Protein AF-A0A1Q2YG85-F1 (afdb_monomer)

Secondary structure (DSSP, 8-state):
-------------------------HHHHHHHHHHHHHTSPPPP-TTTS---HHHHHHHHHHHHHHHHHHHHHHHHHHHHHHIIIIIHHHHHHHHHHHHHHHHHTT-S-SHHHHHHHHHHHHHHHHHHHHHHHT-

Sequence (135 aa):
MASSARSGIVRPSLHMRSLITVRATPAEEETILVAQRKNRPVSPHLEIYQKQLTAVLSALHRITGVGLAAGFLVVTSSYAVGLAVAGVPFAFHAWNGVRHMIWDSGHEANIKGVYKTGYAVLGLTAISALALLFA

Nearest PDB structures (foldseek):
  3sfd-assembly1_C  TM=4.659E-01  e=1.663E-05  Sus scrofa
  2fbw-assembly1_C  TM=4.627E-01  e=4.941E-05  Gallus gallus

Radius of gyration: 40.08 Å; Cα contacts (8 Å, |Δi|>4): 34; chains: 1; bounding box: 102×47×100 Å

Organism: NCBI:txid4926

Foldseek 3Di:
DDDDDDPDDPDPPPPPPPDDDDDDDPVVVVVVVVVVVVVDDDDDDPVPDDDDPVNVVVVVVVVVVVVVVVVVCVVVVVLVVCCVPPVLVVLLCVLVVVVVVCVVVVPLPDPVSVVVSVVVSVVRSVVSSVVSVVD

Solvent-accessible surface area (backbone atoms only — not comparable to full-atom values): 8226 Å² total; per-residue (Å²): 133,88,82,90,81,86,83,72,85,83,72,80,79,77,80,77,75,85,82,82,87,75,97,67,52,79,74,52,44,55,54,51,51,53,59,52,54,71,72,52,81,77,77,84,50,86,85,74,51,82,86,45,71,69,59,51,53,54,53,48,53,52,52,51,50,52,50,51,52,52,51,51,51,52,52,54,51,52,50,54,49,46,38,64,72,46,47,42,55,48,41,38,50,54,44,46,47,54,53,47,55,43,40,76,71,72,40,56,80,46,74,69,36,48,53,54,54,47,53,50,32,54,51,50,23,52,52,52,48,53,50,60,77,77,107

Mean predicted aligned error: 10.79 Å

InterPro domains:
  IPR000701 Succinate dehydrogenase/fumarate reductase type B, transmembrane subunit [PF01127] (36-131)
  IPR014314 Succinate dehydrogenase, cytochrome b556 subunit [PTHR10978] (9-132)
  IPR014314 Succinate dehydrogenase, cytochrome b556 subunit [cd03499] (40-134)
  IPR018495 Succinate dehydrogenase, cytochrome b subunit, conserved site [PS01000] (40-64)
  IPR018495 Succinate dehydrogenase, cytochrome b subunit, conserved site [PS01001] (93-106)
  IPR034804 Fumarate reductase/succinate dehydrogenase, transmembrane subunit [G3DSA:1.20.1300.10] (33-82)
  IPR034804 Fumarate reductase/succinate dehydrogenase, transmembrane subunit [G3DSA:1.20.1300.10] (83-133)
  IPR034804 Fumarate reductase/succinate dehydrogenase, transmembrane subunit [SSF81343] (36-134)

pLDDT: mean 90.19, std 12.48, range [43.91, 98.56]

Structure (mmCIF, N/CA/C/O backbone):
data_AF-A0A1Q2YG85-F1
#
_entry.id   AF-A0A1Q2YG85-F1
#
loop_
_atom_site.group_PDB
_atom_site.id
_atom_site.type_symbol
_atom_site.label_atom_id
_atom_site.label_alt_id
_atom_site.label_comp_id
_atom_site.label_asym_id
_atom_site.label_entity_id
_atom_site.label_seq_id
_atom_site.pdbx_PDB_ins_code
_atom_site.Cartn_x
_atom_site.Cartn_y
_atom_site.Cartn_z
_atom_site.occupancy
_atom_site.B_iso_or_equiv
_atom_site.auth_seq_id
_atom_site.auth_comp_id
_atom_site.auth_asym_id
_atom_site.auth_atom_id
_atom_site.pdbx_PDB_model_num
ATOM 1 N N . MET A 1 1 ? -72.935 8.055 61.280 1.00 43.91 1 MET A N 1
ATOM 2 C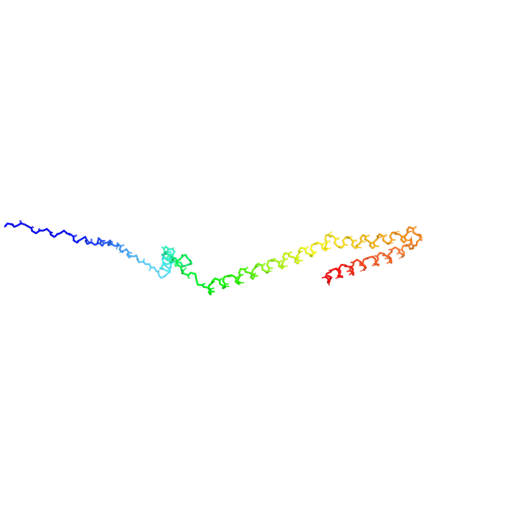 CA . MET A 1 1 ? -72.912 6.939 60.307 1.00 43.91 1 MET A CA 1
ATOM 3 C C . MET A 1 1 ? -71.795 7.256 59.317 1.00 43.91 1 MET A C 1
ATOM 5 O O . MET A 1 1 ? -71.870 8.306 58.704 1.00 43.91 1 MET A O 1
ATOM 9 N N . ALA A 1 2 ? -70.599 6.686 59.520 1.00 49.34 2 ALA A N 1
ATOM 10 C CA . ALA A 1 2 ? -70.017 5.584 58.722 1.00 49.34 2 ALA A CA 1
ATOM 11 C C . ALA A 1 2 ? -69.857 5.976 57.233 1.00 49.34 2 ALA A C 1
ATOM 13 O O . ALA A 1 2 ? -70.823 6.390 56.620 1.00 49.34 2 ALA A O 1
ATOM 14 N N . SER A 1 3 ? -68.701 5.894 56.575 1.00 51.06 3 SER A N 1
ATOM 15 C CA . SER A 1 3 ? -67.694 4.839 56.629 1.00 51.06 3 SER A CA 1
ATOM 16 C C . SER A 1 3 ? -66.371 5.313 56.008 1.00 51.06 3 SER A C 1
ATOM 18 O O . SER A 1 3 ? -66.349 6.069 55.042 1.00 51.06 3 SER A O 1
ATOM 20 N N . SER A 1 4 ? -65.279 4.823 56.587 1.00 69.06 4 SER A N 1
ATOM 21 C CA . SER A 1 4 ? -63.892 4.915 56.132 1.00 69.06 4 SER A CA 1
ATOM 22 C C . SER A 1 4 ? -63.669 4.112 54.844 1.00 69.06 4 SER A C 1
ATOM 24 O O . SER A 1 4 ? -64.018 2.935 54.791 1.00 69.06 4 SER A O 1
ATOM 26 N N . ALA A 1 5 ? -63.009 4.705 53.845 1.00 56.81 5 ALA A N 1
ATOM 27 C CA . ALA A 1 5 ? -62.472 3.982 52.692 1.00 56.81 5 ALA A CA 1
ATOM 28 C C . ALA A 1 5 ? -60.970 4.277 52.536 1.00 56.81 5 ALA A C 1
ATOM 30 O O . ALA A 1 5 ? -60.556 5.206 51.846 1.00 56.81 5 ALA A O 1
ATOM 31 N N . ARG A 1 6 ? -60.131 3.475 53.205 1.00 63.88 6 ARG A N 1
ATOM 32 C CA . ARG A 1 6 ? -58.689 3.390 52.923 1.00 63.88 6 ARG A CA 1
ATOM 33 C C . ARG A 1 6 ? -58.488 2.460 51.725 1.00 63.88 6 ARG A C 1
ATOM 35 O O . ARG A 1 6 ? -58.546 1.243 51.878 1.00 63.88 6 ARG A O 1
ATOM 42 N N . SER A 1 7 ? -58.256 3.025 50.544 1.00 57.81 7 SER A N 1
ATOM 43 C CA . SER A 1 7 ? -57.962 2.249 49.336 1.00 57.81 7 SER A CA 1
ATOM 44 C C . SER A 1 7 ? -56.485 1.838 49.290 1.00 57.81 7 SER A C 1
ATOM 46 O O . SER A 1 7 ? -55.613 2.637 48.966 1.00 57.81 7 SER A O 1
ATOM 48 N N . GLY A 1 8 ? -56.244 0.584 49.684 1.00 59.44 8 GLY A N 1
ATOM 49 C CA . GLY A 1 8 ? -55.206 -0.350 49.227 1.00 59.44 8 GLY A CA 1
ATOM 50 C C . GLY A 1 8 ? -53.825 0.174 48.824 1.00 59.44 8 GLY A C 1
ATOM 51 O O . GLY A 1 8 ? -53.587 0.493 47.664 1.00 59.44 8 GLY A O 1
ATOM 52 N N . ILE A 1 9 ? -52.860 0.071 49.741 1.00 67.62 9 ILE A N 1
ATOM 53 C CA . ILE A 1 9 ? -51.437 -0.034 49.390 1.00 67.62 9 ILE A CA 1
ATOM 54 C C . ILE A 1 9 ? -51.242 -1.380 48.676 1.00 67.62 9 ILE A C 1
ATOM 56 O O . ILE A 1 9 ? -51.311 -2.435 49.312 1.00 67.62 9 ILE A O 1
ATOM 60 N N . VAL A 1 10 ? -51.007 -1.359 47.364 1.00 64.50 10 VAL A N 1
ATOM 61 C CA . VAL A 1 10 ? -50.610 -2.552 46.603 1.00 64.50 10 VAL A CA 1
ATOM 62 C C . VAL A 1 10 ? -49.197 -2.933 47.042 1.00 64.50 10 VAL A C 1
ATOM 64 O O . VAL A 1 10 ? -48.227 -2.244 46.735 1.00 64.50 10 VAL A O 1
ATOM 67 N N . ARG A 1 11 ? -49.075 -4.012 47.819 1.00 63.66 11 ARG A N 1
ATOM 68 C CA . ARG A 1 11 ? -47.771 -4.565 48.202 1.00 63.66 11 ARG A CA 1
ATOM 69 C C . ARG A 1 11 ? -47.141 -5.229 46.973 1.00 63.66 11 ARG A C 1
ATOM 71 O O . ARG A 1 11 ? -47.840 -5.987 46.300 1.00 63.66 11 ARG A O 1
ATOM 78 N N . PRO A 1 12 ? -45.851 -5.000 46.674 1.00 63.66 12 PRO A N 1
ATOM 79 C CA . PRO A 1 12 ? -45.191 -5.726 45.601 1.00 63.66 12 PRO A CA 1
ATOM 80 C C . PRO A 1 12 ? -45.204 -7.221 45.936 1.00 63.66 12 PRO A C 1
ATOM 82 O O . PRO A 1 12 ? -44.775 -7.630 47.016 1.00 63.66 12 PRO A O 1
ATOM 85 N N . SER A 1 13 ? -45.731 -8.028 45.014 1.00 66.38 13 SER A N 1
ATOM 86 C CA . SER A 1 13 ? -45.631 -9.485 45.069 1.00 66.38 13 SER A CA 1
ATOM 87 C C . SER A 1 13 ? -44.150 -9.861 45.098 1.00 66.38 13 SER A C 1
ATOM 89 O O . SER A 1 13 ? -43.430 -9.669 44.112 1.00 66.38 13 SER A O 1
ATOM 91 N N . LEU A 1 14 ? -43.682 -10.357 46.244 1.00 66.94 14 LEU A N 1
ATOM 92 C CA . LEU A 1 14 ? -42.358 -10.948 46.368 1.00 66.94 14 LEU A CA 1
ATOM 93 C C . LEU A 1 14 ? -42.341 -12.203 45.491 1.00 66.94 14 LEU A C 1
ATOM 95 O O . LEU A 1 14 ? -42.832 -13.257 45.888 1.00 66.94 14 LEU A O 1
ATOM 99 N N . HIS A 1 15 ? -41.786 -12.087 44.285 1.00 65.75 15 HIS A N 1
ATOM 100 C CA . HIS A 1 15 ? -41.453 -13.246 43.467 1.00 65.75 15 HIS A CA 1
ATOM 101 C C . HIS A 1 15 ? -40.360 -14.027 44.197 1.00 65.75 15 HIS A C 1
ATOM 103 O O . HIS A 1 15 ? -39.170 -13.726 44.087 1.00 65.75 15 HIS A O 1
ATOM 109 N N . MET A 1 16 ? -40.777 -15.007 44.995 1.00 62.94 16 MET A N 1
ATOM 110 C CA . MET A 1 16 ? -39.881 -15.886 45.726 1.00 62.94 16 MET A CA 1
ATOM 111 C C . MET A 1 16 ? -39.217 -16.812 44.705 1.00 62.94 16 MET A C 1
ATOM 113 O O . MET A 1 16 ? -39.802 -17.796 44.254 1.00 62.94 16 MET A O 1
ATOM 117 N N . ARG A 1 17 ? -38.013 -16.446 44.253 1.00 65.56 17 ARG A N 1
ATOM 118 C CA . ARG A 1 17 ? -37.211 -17.307 43.379 1.00 65.56 17 ARG A CA 1
ATOM 119 C C . ARG A 1 17 ? -36.926 -18.603 44.130 1.00 65.56 17 ARG A C 1
ATOM 121 O O . ARG A 1 17 ? -36.265 -18.579 45.163 1.00 65.56 17 ARG A O 1
ATOM 128 N N . SER A 1 18 ? -37.410 -19.721 43.597 1.00 74.19 18 SER A N 1
ATOM 129 C CA . SER A 1 18 ? -37.013 -21.048 44.060 1.00 74.19 18 SER A CA 1
ATOM 130 C C . SER A 1 18 ? -35.503 -21.19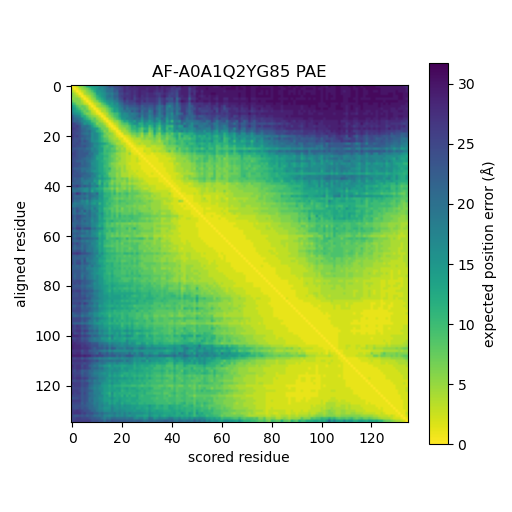9 43.865 1.00 74.19 18 SER A C 1
ATOM 132 O O . SER A 1 18 ? -35.025 -21.269 42.733 1.00 74.19 18 SER A O 1
ATOM 134 N N . LEU A 1 19 ? -34.746 -21.197 44.961 1.00 68.88 19 LEU A N 1
ATOM 135 C CA . LEU A 1 19 ? -33.315 -21.487 44.952 1.00 68.88 19 LEU A CA 1
ATOM 136 C C . LEU A 1 19 ? -33.141 -23.002 45.052 1.00 68.88 19 LEU A C 1
ATOM 138 O O . LEU A 1 19 ? -33.388 -23.592 46.099 1.00 68.88 19 LEU A O 1
ATOM 142 N N . ILE A 1 20 ? -32.732 -23.624 43.948 1.00 74.00 20 ILE A N 1
ATOM 143 C CA . ILE A 1 20 ? -32.370 -25.042 43.913 1.00 74.00 20 ILE A CA 1
ATOM 144 C C . ILE A 1 20 ? -30.860 -25.122 44.121 1.00 74.00 20 ILE A C 1
ATOM 146 O O . ILE A 1 20 ? -30.095 -24.621 43.296 1.00 74.00 20 ILE A O 1
ATOM 150 N N . THR A 1 21 ? -30.427 -25.724 45.227 1.00 78.56 21 THR A N 1
ATOM 151 C CA . THR A 1 21 ? -29.016 -26.042 45.457 1.00 78.56 21 THR A CA 1
ATOM 152 C C . THR A 1 21 ? -28.744 -27.460 44.968 1.00 78.56 21 THR A C 1
ATOM 154 O O . THR A 1 21 ? -29.451 -28.404 45.313 1.00 78.56 21 THR A O 1
ATOM 157 N N . VAL A 1 22 ? -27.725 -27.612 44.125 1.00 79.31 22 VAL A N 1
ATOM 158 C CA . VAL A 1 22 ? -27.256 -28.912 43.630 1.00 79.31 2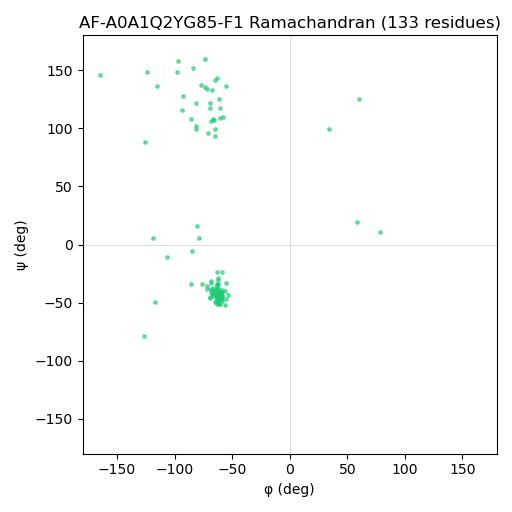2 VAL A CA 1
ATOM 159 C C . VAL A 1 22 ? -25.843 -29.111 44.167 1.00 79.31 22 VAL A C 1
ATOM 161 O O . VAL A 1 22 ? -25.053 -28.167 44.169 1.00 79.31 22 VAL A O 1
ATOM 164 N N . ARG A 1 23 ? -25.516 -30.313 44.657 1.00 87.06 23 ARG A N 1
ATOM 165 C CA . ARG A 1 23 ? -24.126 -30.643 44.999 1.00 87.06 23 ARG A CA 1
ATOM 166 C C . ARG A 1 23 ? -23.320 -30.735 43.706 1.00 87.06 23 ARG A C 1
ATOM 168 O O . ARG A 1 23 ? -23.656 -31.547 42.853 1.00 87.06 23 ARG A O 1
ATOM 175 N N . ALA A 1 24 ? -22.273 -29.927 43.598 1.00 84.56 24 ALA A N 1
ATOM 176 C CA . ALA A 1 24 ? -21.330 -29.940 42.488 1.00 84.56 24 ALA A CA 1
ATOM 177 C C . ALA A 1 24 ? -19.908 -30.140 43.025 1.00 84.56 24 ALA A C 1
ATOM 179 O O . ALA A 1 24 ? -19.594 -29.720 44.144 1.00 84.56 24 ALA A O 1
ATOM 180 N N . THR A 1 25 ? -19.056 -30.791 42.240 1.00 93.12 25 THR A N 1
ATOM 181 C CA . THR A 1 25 ? -17.610 -30.830 42.492 1.00 93.12 25 THR A CA 1
ATOM 182 C C . THR A 1 25 ? -16.968 -29.476 42.143 1.00 93.12 25 THR A C 1
ATOM 184 O O . THR A 1 25 ? -17.536 -28.727 41.345 1.00 93.12 25 THR A O 1
ATOM 187 N N . PRO A 1 26 ? -15.773 -29.143 42.670 1.00 89.31 26 PRO A N 1
ATOM 188 C CA . PRO A 1 26 ? -15.111 -27.870 42.357 1.00 89.31 26 PRO A CA 1
ATOM 189 C C . PRO A 1 26 ? -14.895 -27.625 40.852 1.00 89.31 26 PRO A C 1
ATOM 191 O O . PRO A 1 26 ? -14.981 -26.492 40.389 1.00 89.31 26 PRO A O 1
ATOM 194 N N . ALA A 1 27 ? -14.661 -28.690 40.075 1.00 87.31 27 ALA A N 1
ATOM 195 C CA . ALA A 1 27 ? -14.515 -28.602 38.622 1.00 87.31 27 ALA A CA 1
ATOM 196 C C . ALA A 1 27 ? -15.851 -28.306 37.913 1.00 87.31 27 ALA A C 1
ATOM 198 O O . ALA A 1 27 ? -15.898 -27.535 36.956 1.00 87.31 27 ALA A O 1
ATOM 199 N N . GLU A 1 28 ? -16.956 -28.888 38.386 1.00 90.88 28 GLU A N 1
ATOM 200 C CA . GLU A 1 28 ? -18.295 -28.633 37.840 1.00 90.88 28 GLU A CA 1
ATOM 201 C C . GLU A 1 28 ? -18.799 -27.232 38.212 1.00 90.88 28 GLU A C 1
ATOM 203 O O . GLU A 1 28 ? -19.429 -26.567 37.387 1.00 90.88 28 GLU A O 1
ATOM 208 N N . GLU A 1 29 ? -18.475 -26.746 39.413 1.00 90.06 29 GLU A N 1
ATOM 209 C CA . GLU A 1 29 ? -18.845 -25.408 39.882 1.00 90.06 29 GLU A CA 1
ATOM 210 C C . GLU A 1 29 ? -18.359 -24.311 38.924 1.00 90.06 29 GLU A C 1
ATOM 212 O O . GLU A 1 29 ? -19.144 -23.443 38.530 1.00 90.06 29 GLU A O 1
ATOM 217 N N . GLU A 1 30 ? -17.101 -24.370 38.480 1.00 91.12 30 GLU A N 1
ATOM 218 C CA . GLU A 1 30 ? -16.545 -23.378 37.557 1.00 91.12 30 GLU A CA 1
ATOM 219 C C . GLU A 1 30 ? -17.342 -23.313 36.245 1.00 91.12 30 GLU A C 1
ATOM 221 O O . GLU A 1 30 ? -17.710 -22.227 35.783 1.00 91.12 30 GLU A O 1
ATOM 226 N N . THR A 1 31 ? -17.686 -24.471 35.674 1.00 91.31 31 THR A N 1
ATOM 227 C CA . THR A 1 31 ? -18.456 -24.538 34.422 1.00 91.31 31 THR A CA 1
ATOM 228 C C . THR A 1 31 ? -19.854 -23.942 34.574 1.00 91.31 31 THR A C 1
ATOM 230 O O . THR A 1 31 ? -20.310 -23.192 33.703 1.00 91.31 31 THR A O 1
ATOM 233 N N . ILE A 1 32 ? -20.509 -24.195 35.710 1.00 89.50 32 ILE A N 1
ATOM 234 C CA . ILE A 1 32 ? -21.830 -23.654 36.039 1.00 89.50 32 ILE A CA 1
ATOM 235 C C . ILE A 1 32 ? -21.745 -22.135 36.215 1.00 89.50 32 ILE A C 1
ATOM 237 O O . ILE A 1 32 ? -22.575 -21.405 35.668 1.00 89.50 32 ILE A O 1
ATOM 241 N N . LEU A 1 33 ? -20.726 -21.629 36.913 1.00 88.00 33 LEU A N 1
ATOM 242 C CA . LEU A 1 33 ? -20.529 -20.192 37.110 1.00 88.00 33 LEU A CA 1
ATOM 243 C C . LEU A 1 33 ? -20.243 -19.469 35.790 1.00 88.00 33 LEU A C 1
ATOM 245 O O . LEU A 1 33 ? -20.788 -18.387 35.556 1.00 88.00 33 LEU A O 1
ATOM 249 N N . VAL A 1 34 ? -19.437 -20.051 34.901 1.00 92.75 34 VAL A N 1
ATOM 250 C CA . VAL A 1 34 ? -19.189 -19.503 33.558 1.00 92.75 34 VAL A CA 1
ATOM 251 C C . VAL A 1 34 ? -20.474 -19.505 32.726 1.00 92.75 34 VAL A C 1
ATOM 253 O O . VAL A 1 34 ? -20.796 -18.486 32.108 1.00 92.75 34 VAL A O 1
ATOM 256 N N . ALA A 1 35 ? -21.246 -20.597 32.748 1.00 91.44 35 ALA A N 1
ATOM 257 C CA . ALA A 1 35 ? -22.538 -20.681 32.066 1.00 91.44 35 ALA A CA 1
ATOM 258 C C . ALA A 1 35 ? -23.528 -19.623 32.585 1.00 91.44 35 ALA A C 1
ATOM 260 O O . ALA A 1 35 ? -24.194 -18.950 31.800 1.00 91.44 35 ALA A O 1
ATOM 261 N N . GLN A 1 36 ? -23.567 -19.397 33.898 1.00 91.38 36 GLN A N 1
ATOM 262 C CA . GLN A 1 36 ? -24.378 -18.343 34.504 1.00 91.38 36 GLN A CA 1
ATOM 263 C C . GLN A 1 36 ? -23.887 -16.934 34.147 1.00 91.38 36 GLN A C 1
ATOM 265 O O . GLN A 1 36 ? -24.714 -16.052 33.918 1.00 91.38 36 GLN A O 1
ATOM 270 N N . ARG A 1 37 ? -22.569 -16.692 34.093 1.00 93.31 37 ARG A N 1
ATOM 271 C CA . ARG A 1 37 ? -21.995 -15.381 33.730 1.00 93.31 37 ARG A CA 1
ATOM 272 C C . ARG A 1 37 ? -22.354 -14.971 32.301 1.00 93.31 37 ARG A C 1
ATOM 274 O O . ARG A 1 37 ? -22.599 -13.791 32.086 1.00 93.31 37 ARG A O 1
ATOM 281 N N . LYS A 1 38 ? -22.473 -15.922 31.366 1.00 92.94 38 LYS A N 1
ATOM 282 C CA . LYS A 1 38 ? -22.937 -15.657 29.988 1.00 92.94 38 LYS A CA 1
ATOM 283 C C . LYS A 1 38 ? -24.369 -15.116 29.926 1.00 92.94 38 LYS A C 1
ATOM 285 O O . LYS A 1 38 ? -24.683 -14.339 29.036 1.00 92.94 38 LYS A O 1
ATOM 290 N N . ASN A 1 39 ? -25.216 -15.498 30.884 1.00 93.69 39 ASN A N 1
ATOM 291 C CA . ASN A 1 39 ? -26.612 -15.057 30.956 1.00 93.69 39 ASN A CA 1
ATOM 292 C C . ASN A 1 39 ? -26.786 -13.705 31.664 1.00 93.69 39 ASN A C 1
ATOM 294 O O . ASN A 1 39 ? -27.903 -13.192 31.743 1.00 93.69 39 ASN A O 1
ATOM 298 N N . ARG A 1 40 ? -25.716 -13.130 32.227 1.00 94.19 40 ARG A N 1
ATOM 299 C CA . ARG A 1 40 ? -25.783 -11.810 32.858 1.00 94.19 40 ARG A CA 1
ATOM 300 C C . ARG A 1 40 ? -25.681 -10.751 31.761 1.00 94.19 40 ARG A C 1
ATOM 302 O O . ARG A 1 40 ? -24.684 -10.747 31.041 1.00 94.19 40 ARG A O 1
ATOM 309 N N . PRO A 1 41 ? -26.675 -9.858 31.620 1.00 94.94 41 PRO A N 1
ATOM 310 C CA . PRO A 1 41 ? -26.584 -8.798 30.632 1.00 94.94 41 PRO A CA 1
ATOM 311 C C . PRO A 1 41 ? -25.440 -7.854 30.999 1.00 94.94 41 PRO A C 1
ATOM 313 O O . PRO A 1 41 ? -25.224 -7.537 32.172 1.00 94.94 41 PRO A O 1
ATOM 316 N N . VAL A 1 42 ? -24.720 -7.387 29.984 1.00 93.94 42 VAL A N 1
ATOM 317 C CA . VAL A 1 42 ? -23.798 -6.264 30.139 1.00 93.94 42 VAL A CA 1
ATOM 318 C C . VAL A 1 42 ? -24.609 -4.975 30.185 1.00 93.94 42 VAL A C 1
ATOM 320 O O . VAL A 1 42 ? -25.571 -4.808 29.435 1.00 93.94 42 VAL A O 1
ATOM 323 N N . SER A 1 43 ? -24.255 -4.066 31.091 1.00 93.69 43 SER A N 1
ATOM 324 C CA . SER A 1 43 ? -24.910 -2.762 31.154 1.00 93.69 43 SER A CA 1
ATOM 325 C C . SER A 1 43 ? -24.665 -1.978 29.857 1.00 93.69 43 SER A C 1
ATOM 327 O O . SER A 1 43 ? -23.543 -2.022 29.331 1.00 93.69 43 SER A O 1
ATOM 329 N N . PRO A 1 44 ? -25.651 -1.205 29.364 1.00 96.56 44 PRO A N 1
ATOM 330 C CA . PRO A 1 44 ? -25.403 -0.246 28.295 1.00 96.56 44 PRO A CA 1
ATOM 331 C C . PRO A 1 44 ? -24.281 0.710 28.718 1.00 96.56 44 PRO A C 1
ATOM 333 O O . PRO A 1 44 ? -24.238 1.150 29.864 1.00 96.56 44 PRO A O 1
ATOM 336 N N . HIS A 1 45 ? -23.343 0.998 27.818 1.00 94.56 45 HIS A N 1
ATOM 337 C CA . HIS A 1 45 ? -22.170 1.824 28.120 1.00 94.56 45 HIS A CA 1
ATOM 338 C C . HIS A 1 45 ? -22.070 2.965 27.109 1.00 94.56 45 HIS A C 1
ATOM 340 O O . HIS A 1 45 ? -22.536 4.061 27.399 1.00 94.56 45 HIS A O 1
ATOM 346 N N . LEU A 1 46 ? -21.579 2.713 25.891 1.00 94.06 46 LEU A N 1
ATOM 347 C CA . LEU A 1 46 ? -21.459 3.757 24.863 1.00 94.06 46 LEU A CA 1
ATOM 348 C C . LEU A 1 46 ? -22.810 4.346 24.426 1.00 94.06 46 LEU A C 1
ATOM 350 O O . LEU A 1 46 ? -22.846 5.473 23.941 1.00 94.06 46 LEU A O 1
ATOM 354 N N . GLU A 1 47 ? -23.902 3.600 24.602 1.00 95.62 47 GLU A N 1
ATOM 355 C CA . GLU A 1 47 ? -25.258 4.022 24.228 1.00 95.62 47 GLU A CA 1
ATOM 356 C C . GLU A 1 47 ? -25.876 5.032 25.198 1.00 95.62 47 GLU A C 1
ATOM 358 O O . GLU A 1 47 ? -26.614 5.910 24.766 1.00 95.62 47 GLU A O 1
ATOM 363 N N . ILE A 1 48 ? -25.575 4.927 26.495 1.00 96.75 48 ILE A N 1
ATOM 364 C CA . ILE A 1 48 ? -26.166 5.795 27.528 1.00 96.75 48 ILE A CA 1
ATOM 365 C C . ILE A 1 48 ? -25.182 6.839 28.065 1.00 96.75 48 ILE A C 1
ATOM 367 O O . ILE A 1 48 ? -25.578 7.740 28.801 1.00 96.75 48 ILE A O 1
ATOM 371 N N . TYR A 1 49 ? -23.895 6.724 27.728 1.00 95.50 49 TYR A N 1
ATOM 372 C CA . TYR A 1 49 ? -22.878 7.664 28.183 1.00 95.50 49 TYR A CA 1
ATOM 373 C C . TYR A 1 49 ? -22.994 9.005 27.449 1.00 95.50 49 TYR A C 1
ATOM 375 O O . TYR A 1 49 ? -23.096 9.066 26.222 1.00 95.50 49 TYR A O 1
ATOM 383 N N . GLN A 1 50 ? -22.904 10.108 28.191 1.00 96.38 50 GLN A N 1
ATOM 384 C CA . GLN A 1 50 ? -22.876 11.446 27.608 1.00 96.38 50 GLN A CA 1
ATOM 385 C C . GLN A 1 50 ? -21.550 11.665 26.863 1.00 96.38 50 GLN A C 1
ATOM 387 O O . GLN A 1 50 ? -20.475 11.656 27.464 1.00 96.38 50 GLN A O 1
ATOM 392 N N . LYS A 1 51 ? -21.605 11.883 25.544 1.00 97.31 51 LYS A N 1
ATOM 393 C CA . LYS A 1 51 ? -20.398 12.077 24.726 1.00 97.31 51 LYS A CA 1
ATOM 394 C C . LYS A 1 51 ? -19.670 13.367 25.119 1.00 97.31 51 LYS A C 1
ATOM 396 O O . LYS A 1 51 ? -20.118 14.466 24.811 1.00 97.31 51 LYS A O 1
ATOM 401 N N . GLN A 1 52 ? -18.530 13.217 25.787 1.00 97.75 52 GLN A N 1
ATOM 402 C CA . GLN A 1 52 ? -17.627 14.312 26.141 1.00 97.75 52 GLN A CA 1
ATOM 403 C C . GLN A 1 52 ? -16.686 14.638 24.975 1.00 97.75 52 GLN A C 1
ATOM 405 O O . GLN A 1 52 ? -16.309 13.750 24.206 1.00 97.75 52 GLN A O 1
ATOM 410 N N . LEU A 1 53 ? -16.240 15.896 24.886 1.00 97.75 53 LEU A N 1
ATOM 411 C CA . LEU A 1 53 ? -15.305 16.339 23.846 1.00 97.75 53 LEU A CA 1
ATOM 412 C C . LEU A 1 53 ? -14.006 15.513 23.841 1.00 97.75 53 LEU A C 1
ATOM 414 O O . LEU A 1 53 ? -13.525 15.130 22.781 1.00 97.75 53 LEU A O 1
ATOM 418 N N . THR A 1 54 ? -13.477 15.168 25.017 1.00 97.88 54 THR A N 1
ATOM 419 C CA . THR A 1 54 ? -12.264 14.346 25.174 1.00 97.88 54 THR A CA 1
ATOM 420 C C . THR A 1 54 ? -12.417 12.946 24.570 1.00 97.88 54 THR A C 1
ATOM 422 O O . THR A 1 54 ? -11.520 12.474 23.871 1.00 97.88 54 THR A O 1
ATOM 425 N N . ALA A 1 55 ? -13.569 12.298 24.774 1.00 97.31 55 ALA A N 1
ATOM 426 C CA . ALA A 1 55 ? -13.865 10.984 24.206 1.00 97.31 55 ALA A CA 1
ATOM 427 C C . ALA A 1 55 ? -14.009 11.047 22.677 1.00 97.31 55 ALA A C 1
ATOM 429 O O . ALA A 1 55 ? -13.462 10.200 21.968 1.00 97.31 55 ALA A O 1
ATOM 430 N N . VAL A 1 56 ? -14.694 12.077 22.167 1.00 97.56 56 VAL A N 1
ATOM 431 C CA . VAL A 1 56 ? -14.854 12.296 20.722 1.00 97.56 56 VAL A CA 1
ATOM 432 C C . VAL A 1 56 ? -13.500 12.546 20.060 1.00 97.56 56 VAL A C 1
ATOM 434 O O . VAL A 1 56 ? -13.180 11.879 19.081 1.00 97.56 56 VAL A O 1
ATOM 437 N N . LEU A 1 57 ? -12.671 13.434 20.614 1.00 98.44 57 LEU A N 1
ATOM 438 C CA . LEU A 1 57 ? -11.338 13.716 20.073 1.00 98.44 57 LEU A CA 1
ATOM 439 C C . LEU A 1 57 ? -10.424 12.483 20.099 1.00 98.44 57 LEU A C 1
ATOM 441 O O . LEU A 1 57 ? -9.700 12.246 19.134 1.00 98.44 57 LEU A O 1
ATOM 445 N N . SER A 1 58 ? -10.491 11.658 21.150 1.00 98.50 58 SER A N 1
ATOM 446 C CA . SER A 1 58 ? -9.732 10.401 21.208 1.00 98.50 58 SER A CA 1
ATOM 447 C C . SER A 1 58 ? -10.158 9.419 20.111 1.00 98.50 58 SER A C 1
ATOM 449 O O . SER A 1 58 ? -9.307 8.860 19.415 1.00 98.50 58 SER A O 1
ATOM 451 N N . ALA A 1 59 ? -11.469 9.234 19.918 1.00 97.75 59 ALA A N 1
ATOM 452 C CA . ALA A 1 59 ? -11.993 8.388 18.849 1.00 97.75 59 ALA A CA 1
ATOM 453 C C . ALA A 1 59 ? -11.584 8.920 17.468 1.00 97.75 59 ALA A C 1
ATOM 455 O O . ALA A 1 59 ? -11.101 8.152 16.636 1.00 97.75 59 ALA A O 1
ATOM 456 N N . LEU A 1 60 ? -11.705 10.233 17.251 1.00 98.31 60 LEU A N 1
ATOM 457 C CA . LEU A 1 60 ? -11.315 10.870 15.997 1.00 98.31 60 LEU A CA 1
ATOM 458 C C . LEU A 1 60 ? -9.827 10.688 15.702 1.00 98.31 60 LEU A C 1
ATOM 460 O O . LEU A 1 60 ? -9.511 10.316 14.582 1.00 98.31 60 LEU A O 1
ATOM 464 N N . HIS A 1 61 ? -8.927 10.844 16.678 1.00 98.56 61 HIS A N 1
ATOM 465 C CA . HIS A 1 61 ? -7.490 10.620 16.471 1.00 98.56 61 HIS A CA 1
ATOM 466 C C . HIS A 1 61 ? -7.173 9.193 15.994 1.00 98.56 61 HIS A C 1
ATOM 468 O O . HIS A 1 61 ? -6.326 8.990 15.127 1.00 98.56 61 HIS A O 1
ATOM 474 N N . ARG A 1 62 ? -7.878 8.189 16.530 1.00 98.31 62 ARG A N 1
ATOM 475 C CA . ARG A 1 62 ? -7.711 6.791 16.098 1.00 98.31 62 ARG A CA 1
ATOM 476 C C . ARG A 1 62 ? -8.243 6.581 14.686 1.00 98.31 62 ARG A C 1
ATOM 478 O O . ARG A 1 62 ? -7.569 5.965 13.868 1.00 98.31 62 ARG A O 1
ATOM 485 N N . ILE A 1 63 ? -9.433 7.104 14.399 1.00 98.56 63 ILE A N 1
ATOM 486 C CA . ILE A 1 63 ? -10.071 6.973 13.085 1.00 98.56 63 ILE A CA 1
ATOM 487 C C . ILE A 1 63 ? -9.232 7.672 12.011 1.00 98.56 63 ILE A C 1
ATOM 489 O O . ILE A 1 63 ? -8.962 7.075 10.970 1.00 98.56 63 ILE A O 1
ATOM 493 N N . THR A 1 64 ? -8.772 8.900 12.262 1.00 98.56 64 THR A N 1
ATOM 494 C CA . THR A 1 64 ? -7.909 9.626 11.322 1.00 98.56 64 THR A CA 1
ATOM 495 C C . THR A 1 64 ? -6.549 8.957 11.179 1.00 98.56 64 THR A C 1
ATOM 497 O O . THR A 1 64 ? -6.051 8.878 10.062 1.00 98.56 64 THR A O 1
ATOM 500 N N . GLY A 1 65 ? -5.979 8.407 12.255 1.00 98.44 65 GLY A N 1
ATOM 501 C CA . GLY A 1 65 ? -4.748 7.618 12.193 1.00 98.44 65 GLY A CA 1
ATOM 502 C C . GLY A 1 65 ? -4.878 6.385 11.292 1.00 98.44 65 GLY A C 1
ATOM 503 O O . GLY A 1 65 ? -4.035 6.171 10.422 1.00 98.44 65 GLY A O 1
ATOM 504 N N . VAL A 1 66 ? -5.963 5.614 11.435 1.00 98.50 66 VAL A N 1
ATOM 505 C CA . VAL A 1 66 ? -6.256 4.468 10.552 1.00 98.50 66 VAL A CA 1
ATOM 506 C C . VAL A 1 66 ? -6.483 4.930 9.112 1.00 98.50 66 VAL A C 1
ATOM 508 O O . VAL A 1 66 ? -5.944 4.323 8.189 1.00 98.50 66 VAL A O 1
ATOM 511 N N . GLY A 1 67 ? -7.231 6.018 8.911 1.00 98.19 67 GLY A N 1
ATOM 512 C CA . GLY A 1 67 ? -7.468 6.594 7.587 1.00 98.19 67 GLY A CA 1
ATOM 513 C C . GLY A 1 67 ? -6.178 7.039 6.897 1.00 98.19 67 GLY A C 1
ATOM 514 O O . GLY A 1 67 ? -5.967 6.717 5.730 1.00 98.19 67 GLY A O 1
ATOM 515 N N . LEU A 1 68 ? -5.284 7.713 7.624 1.00 98.31 68 LEU A N 1
ATOM 516 C CA . LEU A 1 68 ? -3.981 8.139 7.120 1.00 98.31 68 LEU A CA 1
ATOM 517 C C . LEU A 1 68 ? -3.103 6.936 6.757 1.00 98.31 68 LEU A C 1
ATOM 519 O O . LEU A 1 68 ? -2.519 6.917 5.677 1.00 98.31 68 LEU A O 1
ATOM 523 N N . ALA A 1 69 ? -3.043 5.921 7.624 1.00 98.06 69 ALA A N 1
ATOM 524 C CA . ALA A 1 69 ? -2.271 4.708 7.368 1.00 98.06 69 ALA A CA 1
ATOM 525 C C . ALA A 1 69 ? -2.787 3.953 6.131 1.00 98.06 69 ALA A C 1
ATOM 527 O O . ALA A 1 69 ? -2.002 3.590 5.256 1.00 98.06 69 ALA A O 1
ATOM 528 N N . ALA A 1 70 ? -4.105 3.766 6.022 1.00 98.31 70 ALA A N 1
ATOM 529 C CA . ALA A 1 70 ? -4.723 3.129 4.864 1.00 98.31 70 ALA A CA 1
ATOM 530 C C . ALA A 1 70 ? -4.488 3.937 3.578 1.00 98.31 70 ALA A C 1
ATOM 532 O O . ALA A 1 70 ? -4.104 3.368 2.558 1.00 98.31 70 ALA A O 1
ATOM 533 N N . GLY A 1 71 ? -4.660 5.262 3.633 1.00 98.00 71 GLY A N 1
ATOM 534 C CA . GLY A 1 71 ? -4.414 6.151 2.499 1.00 98.00 71 GLY A CA 1
ATOM 535 C C . GLY A 1 71 ? -2.965 6.094 2.018 1.00 98.00 71 GLY A C 1
ATOM 536 O O . GLY A 1 71 ? -2.721 5.908 0.828 1.00 98.00 71 GLY A O 1
ATOM 537 N N . PHE A 1 72 ? -2.003 6.169 2.940 1.00 97.62 72 PHE A N 1
ATOM 538 C CA . PHE A 1 72 ? -0.582 6.050 2.617 1.00 97.62 72 PHE A CA 1
ATOM 539 C C . PHE A 1 72 ? -0.259 4.706 1.953 1.00 97.62 72 PHE A C 1
ATOM 541 O O . PHE A 1 72 ? 0.412 4.675 0.921 1.00 97.62 72 PHE A O 1
ATOM 548 N N . LEU A 1 73 ? -0.776 3.598 2.494 1.00 97.56 73 LEU A N 1
ATOM 549 C CA . LEU A 1 73 ? -0.571 2.266 1.920 1.00 97.56 73 LEU A CA 1
ATOM 550 C C . LEU A 1 73 ? -1.158 2.142 0.513 1.00 97.56 73 LEU A C 1
ATOM 552 O O . LEU A 1 73 ? -0.492 1.614 -0.375 1.00 97.56 73 LEU A O 1
ATOM 556 N N . VAL A 1 74 ? -2.375 2.640 0.286 1.00 98.00 74 VAL A N 1
ATOM 557 C CA . VAL A 1 74 ? -3.018 2.581 -1.034 1.00 98.00 74 VAL A CA 1
ATOM 558 C C . VAL A 1 74 ? -2.233 3.399 -2.053 1.00 98.00 74 VAL A C 1
ATOM 560 O O . VAL A 1 74 ? -1.910 2.884 -3.122 1.00 98.00 74 VAL A O 1
ATOM 563 N N . VAL A 1 75 ? -1.880 4.643 -1.720 1.00 96.69 75 VAL A N 1
ATOM 564 C CA . VAL A 1 75 ? -1.143 5.529 -2.632 1.00 96.69 75 VAL A CA 1
ATOM 565 C C . VAL A 1 75 ? 0.218 4.930 -2.977 1.00 96.69 75 VAL A C 1
ATOM 567 O O . VAL A 1 75 ? 0.517 4.746 -4.156 1.00 96.69 75 VAL A O 1
ATOM 570 N N . THR A 1 76 ? 1.009 4.537 -1.978 1.00 93.88 76 THR A N 1
ATOM 571 C CA . THR A 1 76 ? 2.347 3.961 -2.209 1.00 93.88 76 THR A CA 1
ATOM 572 C C . THR A 1 76 ? 2.295 2.645 -2.986 1.00 93.88 76 THR A C 1
ATOM 574 O O . THR A 1 76 ? 3.066 2.458 -3.927 1.00 93.88 76 THR A O 1
ATOM 577 N N . SER A 1 77 ? 1.346 1.761 -2.668 1.00 95.12 77 SER A N 1
ATOM 578 C CA . SER A 1 77 ? 1.178 0.496 -3.393 1.00 95.12 77 SER A CA 1
ATOM 579 C C . SER A 1 77 ? 0.734 0.730 -4.836 1.00 95.12 77 SER A C 1
ATOM 581 O O . SER A 1 77 ? 1.273 0.113 -5.752 1.00 95.12 77 SER A O 1
ATOM 583 N N . SER A 1 78 ? -0.209 1.649 -5.064 1.00 95.25 78 SER A N 1
ATOM 584 C CA . SER A 1 78 ? -0.675 1.993 -6.413 1.00 95.25 78 SER A CA 1
ATOM 585 C C . SER A 1 78 ? 0.441 2.589 -7.273 1.00 95.25 78 SER A C 1
ATOM 587 O O . SER A 1 78 ? 0.565 2.236 -8.445 1.00 95.25 78 SER A O 1
ATOM 589 N N . TYR A 1 79 ? 1.303 3.413 -6.673 1.00 95.38 79 TYR A N 1
ATOM 590 C CA . TYR A 1 79 ? 2.469 3.975 -7.336 1.00 95.38 79 TYR A CA 1
ATOM 591 C C . TYR A 1 79 ? 3.458 2.886 -7.764 1.00 95.38 79 TYR A C 1
ATOM 593 O O . TYR A 1 79 ? 3.856 2.826 -8.927 1.00 95.38 79 TYR A O 1
ATOM 601 N N . ALA A 1 80 ? 3.788 1.968 -6.851 1.00 93.94 80 ALA A N 1
ATOM 602 C CA . ALA A 1 80 ? 4.676 0.845 -7.135 1.00 93.94 80 ALA A CA 1
AT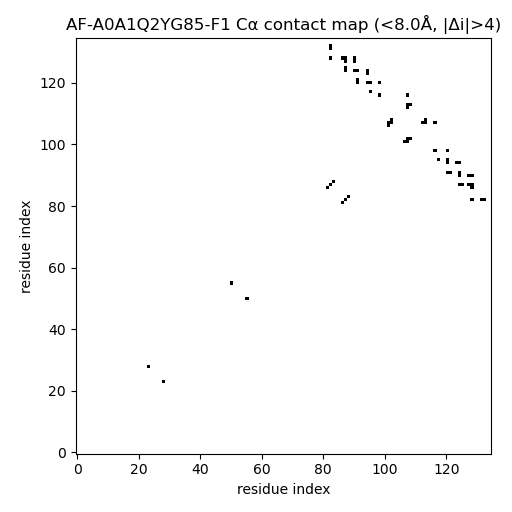OM 603 C C . ALA A 1 80 ? 4.121 -0.070 -8.242 1.00 93.94 80 ALA A C 1
ATOM 605 O O . ALA A 1 80 ? 4.857 -0.474 -9.145 1.00 93.94 80 ALA A O 1
ATOM 606 N N . VAL A 1 81 ? 2.814 -0.357 -8.216 1.00 96.06 81 VAL A N 1
ATOM 607 C CA . VAL A 1 81 ? 2.141 -1.131 -9.272 1.00 96.06 81 VAL A CA 1
ATOM 608 C C . VAL A 1 81 ? 2.193 -0.391 -10.609 1.00 96.06 81 VAL A C 1
ATOM 610 O O . VAL A 1 81 ? 2.539 -0.998 -11.621 1.00 96.06 81 VAL A O 1
ATOM 613 N N . GLY A 1 82 ? 1.907 0.913 -10.631 1.00 95.06 82 GLY A N 1
ATOM 614 C CA . GLY A 1 82 ? 1.989 1.734 -11.842 1.00 95.06 82 GLY A CA 1
ATOM 615 C C . GLY A 1 82 ? 3.396 1.756 -12.442 1.00 95.06 82 GLY A C 1
ATOM 616 O O . GLY A 1 82 ? 3.559 1.588 -13.653 1.00 95.06 82 GLY A O 1
ATOM 617 N N . LEU A 1 83 ? 4.424 1.872 -11.601 1.00 94.12 83 LEU A N 1
ATOM 618 C CA . LEU A 1 83 ? 5.814 1.787 -12.039 1.00 94.12 83 LEU A CA 1
ATOM 619 C C . LEU A 1 83 ? 6.124 0.419 -12.663 1.00 94.12 83 LEU A C 1
ATOM 621 O O . LEU A 1 83 ? 6.718 0.366 -13.736 1.00 94.12 83 LEU A O 1
ATOM 625 N N . ALA A 1 84 ? 5.704 -0.681 -12.036 1.00 93.94 84 ALA A N 1
ATOM 626 C CA . ALA A 1 84 ? 5.977 -2.027 -12.537 1.00 93.94 84 ALA A CA 1
ATOM 627 C C . ALA A 1 84 ? 5.223 -2.351 -13.840 1.00 93.94 84 ALA A C 1
ATOM 629 O O . ALA A 1 84 ? 5.788 -2.970 -14.740 1.00 93.94 84 ALA A O 1
ATOM 630 N N . VAL A 1 85 ? 3.956 -1.939 -13.946 1.00 95.81 85 VAL A N 1
ATOM 631 C CA . VAL A 1 85 ? 3.072 -2.296 -15.070 1.00 95.81 85 VAL A CA 1
ATOM 632 C C . VAL A 1 85 ? 3.223 -1.349 -16.258 1.00 95.81 85 VAL A C 1
ATOM 634 O O . VAL A 1 85 ? 3.108 -1.788 -17.399 1.00 95.81 85 VAL A O 1
ATOM 637 N N . ALA A 1 86 ? 3.484 -0.064 -16.019 1.00 94.88 86 ALA A N 1
ATOM 638 C CA . ALA A 1 86 ? 3.572 0.939 -17.079 1.00 94.88 86 ALA A CA 1
ATOM 639 C C . ALA A 1 86 ? 4.970 1.556 -17.182 1.00 94.88 86 ALA A C 1
ATOM 641 O O . ALA A 1 86 ? 5.536 1.5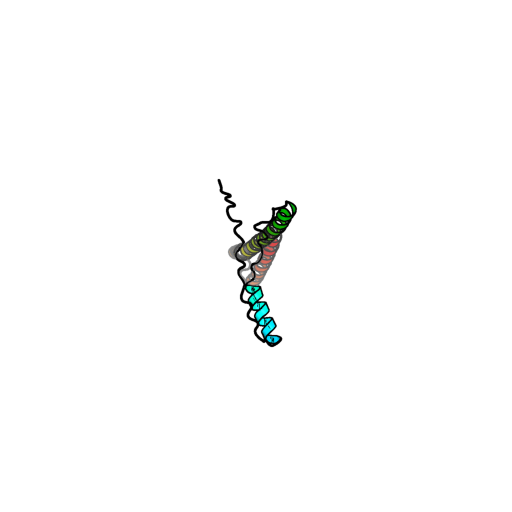94 -18.272 1.00 94.88 86 ALA A O 1
ATOM 642 N N . GLY A 1 87 ? 5.553 1.999 -16.065 1.00 95.38 87 GLY A N 1
ATOM 643 C CA . GLY A 1 87 ? 6.827 2.726 -16.072 1.00 95.38 87 GLY A CA 1
ATOM 644 C C . GLY A 1 87 ? 8.010 1.906 -16.601 1.00 95.38 87 GLY A C 1
ATOM 645 O O . GLY A 1 87 ? 8.711 2.350 -17.510 1.00 95.38 87 GLY A O 1
ATOM 646 N N . VAL A 1 88 ? 8.214 0.694 -16.080 1.00 96.06 88 VAL A N 1
ATOM 647 C CA . VAL A 1 88 ? 9.316 -0.195 -16.486 1.00 96.06 88 VAL A CA 1
ATOM 648 C C . VAL A 1 88 ? 9.175 -0.642 -17.948 1.00 96.06 88 VAL A C 1
ATOM 650 O O . VAL A 1 88 ? 10.143 -0.476 -18.695 1.00 96.06 88 VAL A O 1
ATOM 653 N N . PRO A 1 89 ? 8.010 -1.140 -18.418 1.00 97.19 89 PRO A N 1
ATOM 654 C CA . PRO A 1 89 ? 7.837 -1.484 -19.829 1.00 97.19 89 PRO A CA 1
ATOM 655 C C . PRO A 1 89 ? 7.999 -0.286 -20.765 1.00 97.19 89 PRO A C 1
ATOM 657 O O . PRO A 1 89 ? 8.613 -0.426 -21.823 1.00 97.19 89 PRO A O 1
ATOM 660 N N . PHE A 1 90 ? 7.505 0.893 -20.374 1.00 96.62 90 PHE A N 1
ATOM 661 C CA . PHE A 1 90 ? 7.691 2.119 -21.146 1.00 96.62 90 PHE A CA 1
ATOM 662 C C . PHE A 1 90 ? 9.173 2.488 -21.272 1.00 96.62 90 PHE A C 1
ATOM 664 O O . PHE A 1 90 ? 9.651 2.695 -22.385 1.00 96.62 90 PHE A O 1
ATOM 671 N N . ALA A 1 91 ? 9.918 2.517 -20.161 1.00 97.25 91 ALA A N 1
ATOM 672 C CA . ALA A 1 91 ? 11.345 2.835 -20.168 1.00 97.25 91 ALA A CA 1
ATOM 673 C C . ALA A 1 91 ? 12.141 1.833 -21.017 1.00 97.25 91 ALA A C 1
ATOM 675 O O . ALA A 1 91 ? 12.963 2.237 -21.842 1.00 97.25 91 ALA A O 1
ATOM 676 N N . PHE A 1 92 ? 11.849 0.537 -20.876 1.00 97.94 92 PHE A N 1
ATOM 677 C CA . PHE A 1 92 ? 12.453 -0.496 -21.712 1.00 97.94 92 PHE A CA 1
ATOM 678 C C . PHE A 1 92 ? 12.162 -0.260 -23.195 1.00 97.94 92 PHE A C 1
ATOM 680 O O . PHE A 1 92 ? 13.083 -0.278 -24.011 1.00 97.94 92 PHE A O 1
ATOM 687 N N . HIS A 1 93 ? 10.899 -0.015 -23.554 1.00 98.38 93 HIS A N 1
ATOM 688 C CA . HIS A 1 93 ? 10.507 0.195 -24.943 1.00 98.38 93 HIS A CA 1
ATOM 689 C C . HIS A 1 93 ? 11.140 1.460 -25.533 1.00 98.38 93 HIS A C 1
ATOM 691 O O . HIS A 1 93 ? 11.637 1.415 -26.654 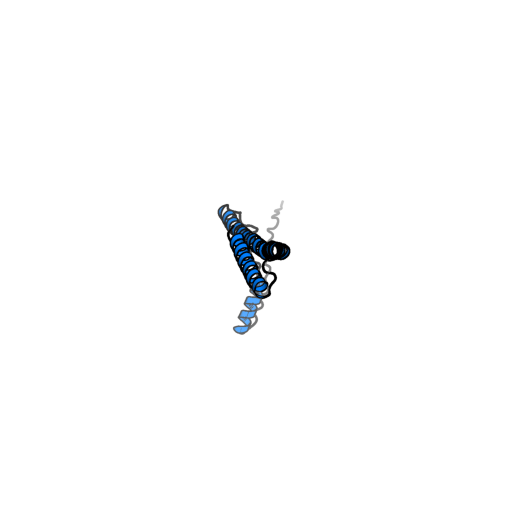1.00 98.38 93 HIS A O 1
ATOM 697 N N . ALA A 1 94 ? 11.191 2.557 -24.778 1.00 98.19 94 ALA A N 1
ATOM 698 C CA . ALA A 1 94 ? 11.821 3.800 -25.210 1.00 98.19 94 ALA A CA 1
ATOM 699 C C . ALA A 1 94 ? 13.318 3.602 -25.508 1.00 98.19 94 ALA A C 1
ATOM 701 O O . ALA A 1 94 ? 13.782 3.921 -26.606 1.00 98.19 94 ALA A O 1
ATOM 702 N N . TRP A 1 95 ? 14.072 3.003 -24.579 1.00 98.56 95 TRP A N 1
ATOM 703 C CA . TRP A 1 95 ? 15.505 2.755 -24.770 1.00 98.56 95 TRP A CA 1
ATOM 704 C C . TRP A 1 95 ? 15.788 1.703 -25.840 1.00 98.56 95 TRP A C 1
ATOM 706 O O . TRP A 1 95 ? 16.726 1.851 -26.629 1.00 98.56 95 TRP A O 1
ATOM 716 N N . ASN A 1 96 ? 14.966 0.657 -25.914 1.00 98.25 96 ASN A N 1
ATOM 717 C CA . ASN A 1 96 ? 15.095 -0.337 -26.968 1.00 98.25 96 ASN A CA 1
ATOM 718 C C . ASN A 1 96 ? 14.729 0.250 -28.344 1.00 98.25 96 ASN A C 1
ATOM 720 O O . ASN A 1 96 ? 15.370 -0.093 -29.331 1.00 98.25 96 ASN A O 1
ATOM 724 N N . GLY A 1 97 ? 13.780 1.186 -28.422 1.00 98.25 97 GLY A N 1
ATOM 725 C CA . GLY A 1 97 ? 13.468 1.941 -29.638 1.00 98.25 97 GLY A CA 1
ATOM 726 C C . 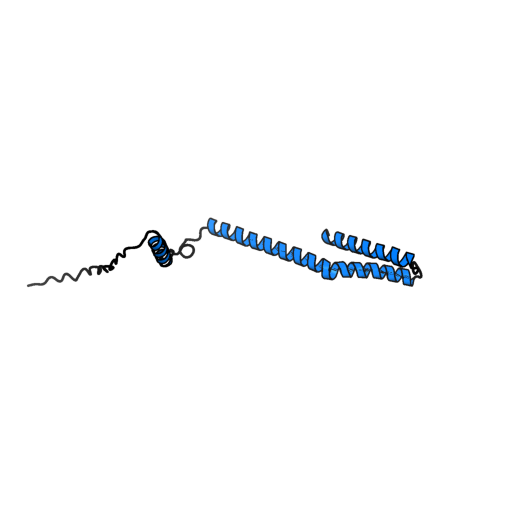GLY A 1 97 ? 14.656 2.767 -30.138 1.00 98.25 97 GLY A C 1
ATOM 727 O O . GLY A 1 97 ? 14.998 2.698 -31.316 1.00 98.25 97 GLY A O 1
ATOM 728 N N . VAL A 1 98 ? 15.365 3.462 -29.239 1.00 98.19 98 VAL A N 1
ATOM 729 C CA . VAL A 1 98 ? 16.621 4.164 -29.581 1.00 98.19 98 VAL A CA 1
ATOM 730 C C . VAL A 1 98 ? 17.664 3.188 -30.129 1.00 98.19 98 VAL A C 1
ATOM 732 O O . VAL A 1 98 ? 18.295 3.460 -31.150 1.00 98.19 98 VAL A O 1
ATOM 735 N N . ARG A 1 99 ? 17.822 2.022 -29.492 1.00 97.88 99 ARG A N 1
ATOM 736 C CA . ARG A 1 99 ? 18.709 0.957 -29.984 1.00 97.88 99 ARG A CA 1
ATOM 737 C C . ARG A 1 99 ? 18.324 0.489 -31.391 1.00 97.88 99 ARG A C 1
ATOM 739 O O . ARG A 1 99 ? 19.219 0.298 -32.209 1.00 97.88 99 ARG A O 1
ATOM 746 N N . HIS A 1 100 ? 17.032 0.350 -31.688 1.00 97.81 100 HIS A N 1
ATOM 747 C CA . HIS A 1 100 ? 16.567 0.020 -33.037 1.00 97.81 100 HIS A CA 1
ATOM 748 C C . HIS A 1 100 ? 16.922 1.110 -34.053 1.00 97.81 100 HIS A C 1
ATOM 750 O O . HIS A 1 100 ? 17.471 0.784 -35.097 1.00 97.81 100 HIS A O 1
ATOM 756 N N . MET A 1 101 ? 16.755 2.393 -33.721 1.00 97.81 101 MET A N 1
ATOM 757 C CA . MET A 1 101 ? 17.140 3.485 -34.631 1.00 97.81 101 MET A CA 1
ATOM 758 C C . MET A 1 101 ? 18.653 3.511 -34.932 1.00 97.81 101 MET A C 1
ATOM 760 O O . MET A 1 101 ? 19.071 3.835 -36.047 1.00 97.81 101 MET A O 1
ATOM 764 N N . ILE A 1 102 ? 19.494 3.141 -33.956 1.00 97.00 102 ILE A N 1
ATOM 765 C CA . ILE A 1 102 ? 20.947 2.976 -34.156 1.00 97.00 102 ILE A CA 1
ATOM 766 C C . ILE A 1 102 ? 21.225 1.848 -35.162 1.00 97.00 102 ILE A C 1
ATOM 768 O O . ILE A 1 102 ? 22.066 2.004 -36.050 1.00 97.00 102 ILE A O 1
ATOM 772 N N . TRP A 1 103 ? 20.503 0.732 -35.052 1.00 97.25 103 TRP A N 1
ATOM 773 C CA . TRP A 1 103 ? 20.609 -0.380 -35.997 1.00 97.25 103 TRP A CA 1
ATOM 774 C C . TRP A 1 103 ? 20.107 -0.018 -37.394 1.00 97.25 103 TRP A C 1
ATOM 776 O O . TRP A 1 103 ? 20.769 -0.366 -38.370 1.00 97.25 103 TRP A O 1
ATOM 786 N N . ASP A 1 104 ? 19.011 0.734 -37.497 1.00 97.00 104 ASP A N 1
ATOM 787 C CA . ASP A 1 104 ? 18.473 1.228 -38.773 1.00 97.00 104 ASP A CA 1
ATOM 788 C C . ASP A 1 104 ? 19.471 2.154 -39.486 1.00 97.00 104 ASP A C 1
ATOM 790 O O . ASP A 1 104 ? 19.546 2.191 -40.712 1.00 97.00 104 ASP A O 1
ATOM 794 N N . SER A 1 105 ? 20.310 2.847 -38.711 1.00 97.06 105 SER A N 1
ATOM 795 C CA . SER A 1 105 ? 21.421 3.661 -39.21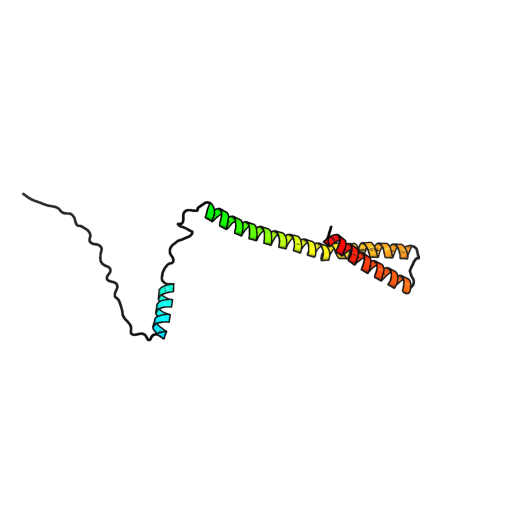6 1.00 97.06 105 SER A CA 1
ATOM 796 C C . SER A 1 105 ? 22.656 2.830 -39.610 1.00 97.06 105 SER A C 1
ATOM 798 O O . SER A 1 105 ? 23.713 3.397 -39.882 1.00 97.06 105 SER A O 1
ATOM 800 N N . GLY A 1 106 ? 22.580 1.495 -39.583 1.00 94.62 106 GLY A N 1
ATOM 801 C CA . GLY A 1 106 ? 23.669 0.579 -39.944 1.00 94.62 106 GLY A CA 1
ATOM 802 C C . GLY A 1 106 ? 24.747 0.386 -38.870 1.00 94.62 106 GLY A C 1
ATOM 803 O O . GLY A 1 106 ? 25.790 -0.206 -39.150 1.00 94.62 106 GLY A O 1
ATOM 804 N N . HIS A 1 107 ? 24.528 0.868 -37.644 1.00 96.50 107 HIS A N 1
ATOM 805 C CA . HIS A 1 107 ? 25.511 0.793 -36.561 1.00 96.50 107 HIS A CA 1
ATOM 806 C C . HIS A 1 107 ? 25.231 -0.393 -35.623 1.00 96.50 107 HIS A C 1
ATOM 808 O O . HIS A 1 107 ? 24.088 -0.768 -35.397 1.00 96.50 107 HIS A O 1
ATOM 814 N N . GLU A 1 108 ? 26.280 -0.986 -35.036 1.00 92.94 108 GLU A N 1
ATOM 815 C CA . GLU A 1 108 ? 26.192 -2.024 -33.981 1.00 92.94 108 GLU A CA 1
ATOM 816 C C . GLU A 1 108 ? 25.417 -3.317 -34.343 1.00 92.94 108 GLU A C 1
ATOM 818 O O . GLU A 1 108 ? 25.072 -4.097 -33.455 1.00 92.94 108 GLU A O 1
ATOM 823 N N . ALA A 1 109 ? 25.216 -3.608 -35.634 1.00 92.19 109 ALA A N 1
ATOM 824 C CA . ALA A 1 109 ? 24.497 -4.794 -36.128 1.00 92.19 109 ALA A CA 1
ATOM 825 C C . ALA A 1 109 ? 25.335 -6.098 -36.163 1.00 92.19 109 ALA A C 1
ATOM 827 O O . ALA A 1 109 ? 24.963 -7.077 -36.805 1.00 92.19 109 ALA A O 1
ATOM 828 N N . ASN A 1 110 ? 26.481 -6.132 -35.474 1.00 95.56 110 ASN A N 1
ATOM 829 C CA . ASN A 1 110 ? 27.254 -7.359 -35.257 1.00 95.56 110 ASN A CA 1
ATOM 830 C C . ASN A 1 110 ? 26.922 -7.960 -33.882 1.00 95.56 110 ASN A C 1
ATOM 832 O O . ASN A 1 110 ? 26.511 -7.242 -32.975 1.00 95.56 110 ASN A O 1
ATOM 836 N N . ILE A 1 111 ? 27.152 -9.263 -33.689 1.00 96.69 111 ILE A N 1
ATOM 837 C CA . ILE A 1 111 ? 26.772 -9.966 -32.448 1.00 96.69 111 ILE A CA 1
ATOM 838 C C . ILE A 1 111 ? 27.320 -9.278 -31.188 1.00 96.69 111 ILE A C 1
ATOM 840 O O . ILE A 1 111 ? 26.581 -9.084 -30.226 1.00 96.69 111 ILE A O 1
ATOM 844 N N . LYS A 1 112 ? 28.584 -8.835 -31.194 1.00 97.12 112 LYS A N 1
ATOM 845 C CA . LYS A 1 112 ? 29.173 -8.136 -30.038 1.00 97.12 112 LYS A CA 1
ATOM 846 C C . LYS A 1 112 ? 28.454 -6.809 -29.758 1.00 97.12 112 LYS A C 1
ATOM 848 O O . LYS A 1 112 ? 28.161 -6.509 -28.601 1.00 97.12 112 LYS A O 1
ATOM 853 N N . GLY A 1 113 ? 28.130 -6.048 -30.802 1.00 96.94 113 GLY A N 1
ATOM 854 C CA . GLY A 1 113 ? 27.367 -4.801 -30.719 1.00 96.94 113 GLY A CA 1
ATOM 855 C C . GLY A 1 113 ? 25.936 -5.000 -30.219 1.00 96.94 113 GLY A C 1
ATOM 856 O O . GLY A 1 113 ? 25.468 -4.252 -29.356 1.00 96.94 113 GLY A O 1
ATOM 857 N N . VAL A 1 114 ? 25.272 -6.075 -30.652 1.00 96.88 114 VAL A N 1
ATOM 858 C CA . VAL A 1 114 ? 23.930 -6.459 -30.189 1.00 96.88 114 VAL A CA 1
ATOM 859 C C . VAL A 1 114 ? 23.909 -6.709 -28.679 1.00 96.88 114 VAL A C 1
ATOM 861 O O . VAL A 1 114 ? 23.010 -6.194 -28.005 1.00 96.88 114 VAL A O 1
ATOM 864 N N . TYR A 1 115 ? 24.894 -7.435 -28.134 1.00 97.69 115 TYR A N 1
ATOM 865 C CA . TYR A 1 115 ? 25.013 -7.663 -26.685 1.00 97.69 115 TYR A CA 1
ATOM 866 C C . TYR A 1 115 ? 25.384 -6.385 -25.926 1.00 97.69 115 TYR A C 1
ATOM 868 O O . TYR A 1 115 ? 24.753 -6.076 -24.915 1.00 97.69 115 TYR A O 1
ATOM 876 N N . LYS A 1 116 ? 26.354 -5.604 -26.424 1.00 97.62 116 LYS A N 1
ATOM 877 C CA . LYS A 1 116 ? 26.774 -4.333 -25.805 1.00 97.62 116 LYS A CA 1
ATOM 878 C C . LYS A 1 116 ? 25.596 -3.368 -25.649 1.00 97.62 116 LYS A C 1
ATOM 880 O O . LYS A 1 116 ? 25.336 -2.869 -24.557 1.00 97.62 116 LYS A O 1
ATOM 885 N N . THR A 1 117 ? 24.865 -3.136 -26.737 1.00 97.44 117 THR A N 1
ATOM 886 C CA . THR A 1 117 ? 23.689 -2.253 -26.744 1.00 97.44 117 THR A CA 1
ATOM 887 C C . THR A 1 117 ? 22.527 -2.834 -25.936 1.00 97.44 117 THR A C 1
ATOM 889 O O . THR A 1 117 ? 21.797 -2.078 -25.304 1.00 97.44 117 THR A O 1
ATOM 892 N N . GLY A 1 118 ? 22.381 -4.162 -25.878 1.00 97.50 118 GLY A N 1
ATOM 893 C CA . GLY A 1 118 ? 21.388 -4.829 -25.031 1.00 97.50 118 GLY A CA 1
ATOM 894 C C . GLY A 1 118 ? 21.616 -4.588 -23.536 1.00 97.50 118 GLY A C 1
ATOM 895 O O . GLY A 1 118 ? 20.694 -4.170 -22.836 1.00 97.50 118 GLY A O 1
ATOM 896 N N . TYR A 1 119 ? 22.846 -4.770 -23.044 1.00 98.25 119 TYR A N 1
ATOM 897 C CA . TYR A 1 119 ? 23.174 -4.468 -21.645 1.00 98.25 119 TYR A CA 1
ATOM 898 C C . TYR A 1 119 ? 23.015 -2.979 -21.317 1.00 98.25 119 TYR A C 1
ATOM 900 O O . TYR A 1 119 ? 22.555 -2.650 -20.224 1.00 98.25 119 TYR A O 1
ATOM 908 N N . ALA A 1 120 ? 23.320 -2.085 -22.264 1.00 97.75 120 ALA A N 1
ATOM 909 C CA . ALA A 1 120 ? 23.073 -0.654 -22.098 1.00 97.75 120 ALA A CA 1
ATOM 910 C C . ALA A 1 120 ? 21.575 -0.347 -21.913 1.00 97.75 120 ALA A C 1
ATOM 912 O O . ALA A 1 120 ? 21.221 0.380 -20.989 1.00 97.75 120 ALA A O 1
ATOM 913 N N . VAL A 1 121 ? 20.688 -0.945 -22.719 1.00 98.56 121 VAL A N 1
ATOM 914 C CA . VAL A 1 121 ? 19.227 -0.785 -22.572 1.00 98.56 121 VAL A CA 1
ATOM 915 C C . VAL A 1 121 ? 18.739 -1.287 -21.213 1.00 98.56 121 VAL A C 1
ATOM 917 O O . VAL A 1 121 ? 17.961 -0.596 -20.556 1.00 98.56 121 VAL A O 1
ATOM 920 N N . LEU A 1 122 ? 19.207 -2.454 -20.757 1.00 98.19 122 LEU A N 1
ATOM 921 C CA . LEU A 1 122 ? 18.832 -2.987 -19.441 1.00 98.19 122 LEU A CA 1
ATOM 922 C C . LEU A 1 122 ? 19.296 -2.068 -18.302 1.00 98.19 122 LEU A C 1
ATOM 924 O O . LEU A 1 122 ? 18.516 -1.776 -17.396 1.00 98.19 122 LEU A O 1
ATOM 928 N N . GLY A 1 123 ? 20.533 -1.567 -18.374 1.00 98.06 123 GLY A N 1
ATOM 929 C CA . GLY A 1 123 ? 21.071 -0.619 -17.397 1.00 98.06 123 GLY A CA 1
ATOM 930 C C . GLY A 1 123 ? 20.294 0.698 -17.369 1.00 98.06 123 GLY A C 1
ATOM 931 O O . GLY A 1 123 ? 19.888 1.149 -16.301 1.00 98.06 123 GLY A O 1
ATOM 932 N N . LEU A 1 124 ? 20.018 1.282 -18.538 1.00 98.00 124 LEU A N 1
ATOM 933 C CA . LEU A 1 124 ? 19.240 2.518 -18.657 1.00 98.00 124 LEU A CA 1
ATOM 934 C C . LEU A 1 124 ? 17.802 2.341 -18.161 1.00 9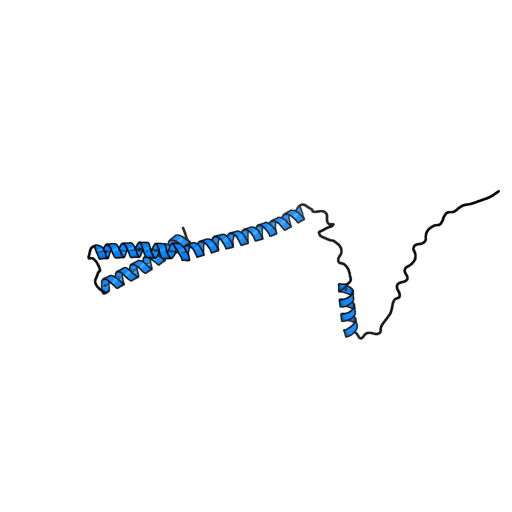8.00 124 LEU A C 1
ATOM 936 O O . LEU A 1 124 ? 17.295 3.207 -17.457 1.00 98.00 124 LEU A O 1
ATOM 940 N N . THR A 1 125 ? 17.170 1.201 -18.446 1.00 97.94 125 THR A N 1
ATOM 941 C CA . THR A 1 125 ? 15.831 0.871 -17.931 1.00 97.94 125 THR A CA 1
ATOM 942 C C . THR A 1 125 ? 15.827 0.817 -16.404 1.00 97.94 125 THR A C 1
ATOM 944 O O . THR A 1 125 ? 14.944 1.400 -15.775 1.00 97.94 125 THR A O 1
ATOM 947 N N . ALA A 1 126 ? 16.825 0.168 -15.795 1.00 96.44 126 ALA A N 1
ATOM 948 C CA . ALA A 1 126 ? 16.950 0.098 -14.341 1.00 96.44 126 ALA A CA 1
ATOM 949 C C . ALA A 1 126 ? 17.188 1.484 -13.720 1.00 96.44 126 ALA A C 1
ATOM 951 O O . ALA A 1 126 ? 16.539 1.831 -12.737 1.00 96.44 126 ALA A O 1
ATOM 952 N N . ILE A 1 127 ? 18.058 2.303 -14.321 1.00 96.75 127 ILE A N 1
ATOM 953 C CA . ILE A 1 127 ? 18.312 3.678 -13.868 1.00 96.75 127 ILE A CA 1
ATOM 954 C C . ILE A 1 127 ? 17.042 4.528 -13.979 1.00 96.75 127 ILE A C 1
ATOM 956 O O . ILE A 1 127 ? 16.705 5.223 -13.026 1.00 96.75 127 ILE A O 1
ATOM 960 N N . SER A 1 128 ? 16.308 4.454 -15.094 1.00 95.69 128 SER A N 1
ATOM 961 C CA . SER A 1 128 ? 15.037 5.168 -15.263 1.00 95.69 128 SER A CA 1
ATOM 962 C C . SER A 1 128 ? 13.992 4.722 -14.238 1.00 95.69 128 SER A C 1
ATOM 964 O O . SER A 1 128 ? 13.325 5.567 -13.652 1.00 95.69 128 SER A O 1
ATOM 966 N N . ALA A 1 129 ? 13.874 3.418 -13.969 1.00 92.75 129 ALA A N 1
ATOM 967 C CA . ALA A 1 129 ? 12.953 2.901 -12.960 1.00 92.75 129 ALA A CA 1
ATOM 968 C C . ALA A 1 129 ? 13.309 3.387 -11.544 1.00 92.75 129 ALA A C 1
ATOM 970 O O . ALA A 1 129 ? 12.424 3.795 -10.796 1.00 92.75 129 ALA A O 1
ATOM 971 N N . LEU A 1 130 ? 14.600 3.398 -11.193 1.00 92.62 130 LEU A N 1
ATOM 972 C CA . LEU A 1 130 ? 15.081 3.940 -9.920 1.00 92.62 130 LEU A CA 1
ATOM 973 C C . LEU A 1 130 ? 14.868 5.452 -9.827 1.00 92.62 130 LEU A C 1
ATOM 975 O O . LEU A 1 130 ? 14.429 5.931 -8.792 1.00 92.62 130 LEU A O 1
ATOM 979 N N . ALA A 1 131 ? 15.136 6.202 -10.895 1.00 92.62 131 ALA A N 1
ATOM 980 C CA . ALA A 1 131 ? 14.903 7.642 -10.921 1.00 92.62 131 ALA A CA 1
ATOM 981 C C . ALA A 1 131 ? 13.423 7.966 -10.683 1.00 92.62 131 ALA A C 1
ATOM 983 O O . ALA A 1 131 ? 13.119 8.839 -9.880 1.00 92.62 131 ALA A O 1
ATOM 984 N N . LEU A 1 132 ? 12.514 7.214 -11.312 1.00 87.69 132 LEU A N 1
ATOM 985 C CA . LEU A 1 132 ? 11.079 7.364 -11.086 1.00 87.69 132 LEU A CA 1
ATOM 986 C C . LEU A 1 132 ? 10.701 7.043 -9.635 1.00 87.69 132 LEU A C 1
ATOM 988 O O . LEU A 1 132 ? 9.876 7.741 -9.072 1.00 87.69 132 LEU A O 1
ATOM 992 N N . LEU A 1 133 ? 11.328 6.072 -8.965 1.00 85.44 133 LEU A N 1
ATOM 993 C CA . LEU A 1 133 ? 11.039 5.812 -7.544 1.00 85.44 133 LEU A CA 1
ATOM 994 C C . LEU A 1 133 ? 11.294 7.011 -6.613 1.00 85.44 133 LEU A C 1
ATOM 996 O O . LEU A 1 133 ? 10.701 7.051 -5.536 1.00 85.44 133 LEU A O 1
ATOM 1000 N N . PHE A 1 134 ? 12.158 7.952 -7.003 1.00 81.94 134 PHE A N 1
ATOM 1001 C CA . PHE A 1 134 ? 12.573 9.089 -6.173 1.00 81.94 134 PHE A CA 1
ATOM 1002 C C . PHE A 1 134 ? 12.218 10.465 -6.764 1.00 81.94 134 PHE A C 1
ATOM 1004 O O . PHE A 1 134 ? 12.641 11.476 -6.200 1.00 81.94 134 PHE A O 1
ATOM 1011 N N . ALA A 1 135 ? 11.490 10.504 -7.883 1.00 74.75 135 ALA A N 1
ATOM 1012 C CA . ALA A 1 135 ? 11.026 11.725 -8.548 1.00 74.75 135 ALA A CA 1
ATOM 1013 C C . ALA A 1 135 ? 9.613 12.105 -8.087 1.00 74.75 135 ALA A C 1
ATOM 1015 O O . ALA A 1 135 ? 9.371 13.322 -7.925 1.00 74.75 135 ALA A O 1
#